Protein AF-A0A7S2FPV0-F1 (afdb_monomer)

Organism: NCBI:txid156173

Foldseek 3Di:
DAPPDDPQLVVQLPDLEAEDDHQAFAQAFQSSHHAAHAYHFPHWYWDADCVDPVRIDTGTNHPCVRNVVRYNHYAGPPPGVVVVVVVVVVVVVVVVVVVVCVVDPDDDDDPDDPPPPDPPPPDDDDPPDDDPDDDDDDDDDD

Nearest PDB structures (foldseek):
  9itd-assembly2_C  TM=9.669E-01  e=5.388E-11  Homo sapiens
  6s4a-assembly1_B  TM=9.376E-01  e=3.251E-10  Homo sapiens
  5o22-assembly1_A  TM=9.612E-01  e=2.097E-09  Escherichia coli K-12
  4a26-assembly1_A  TM=9.024E-01  e=8.257E-10  Leishmania major
  4cjx-assembly1_B  TM=9.251E-01  e=4.661E-09  Trypanosoma brucei brucei TREU927

Sequence (142 aa):
CHIDTVDCAAHAQRADVLVVAVGKAGLVTADWVKPGAIVVDVGINFIADPSKKAGRRMVGDVEYESVRLVAGYITPVPGGVGPMTVAMLMSNTLDAYSARKKVTGGSGLLVKEVDMATSEQTSAPLPTAQRQGGSDPQLETS

Structure (mmCIF, N/CA/C/O backbone):
data_AF-A0A7S2FPV0-F1
#
_entry.id   AF-A0A7S2FPV0-F1
#
loop_
_atom_site.group_PDB
_atom_site.id
_atom_site.type_symbol
_atom_site.label_atom_id
_atom_site.label_alt_id
_atom_site.label_comp_id
_atom_site.label_asym_id
_atom_site.label_entity_id
_atom_site.label_seq_id
_atom_site.pdbx_PDB_ins_code
_atom_site.Cartn_x
_atom_site.Cartn_y
_atom_site.Cartn_z
_atom_site.occupancy
_atom_site.B_iso_or_equiv
_atom_site.auth_seq_id
_atom_site.auth_comp_id
_atom_site.auth_asym_id
_atom_site.auth_atom_id
_atom_site.pdbx_PDB_model_num
ATOM 1 N N . CYS A 1 1 ? -4.640 -13.058 -2.776 1.00 94.19 1 CYS A N 1
ATOM 2 C CA . CYS A 1 1 ? -3.507 -13.634 -3.531 1.00 94.19 1 CYS A CA 1
ATOM 3 C C . CYS A 1 1 ? -2.254 -13.590 -2.662 1.00 94.19 1 CYS A C 1
ATOM 5 O O . CYS A 1 1 ? -2.186 -12.743 -1.780 1.00 94.19 1 CYS A O 1
ATOM 7 N N . HIS A 1 2 ? -1.303 -14.491 -2.889 1.00 96.12 2 HIS A N 1
ATOM 8 C CA . HIS A 1 2 ? 0.009 -14.575 -2.234 1.00 96.12 2 HIS A CA 1
ATOM 9 C C . HIS A 1 2 ? 1.019 -15.202 -3.210 1.00 96.12 2 HIS A C 1
ATOM 11 O O . HIS A 1 2 ? 0.681 -15.445 -4.365 1.00 96.12 2 HIS A O 1
ATOM 17 N N . ILE A 1 3 ? 2.246 -15.465 -2.755 1.00 94.88 3 ILE A N 1
ATOM 18 C CA . ILE A 1 3 ? 3.346 -15.962 -3.597 1.00 94.88 3 ILE A CA 1
ATOM 19 C C . ILE A 1 3 ? 3.033 -17.271 -4.348 1.00 94.88 3 ILE A C 1
ATOM 21 O O . ILE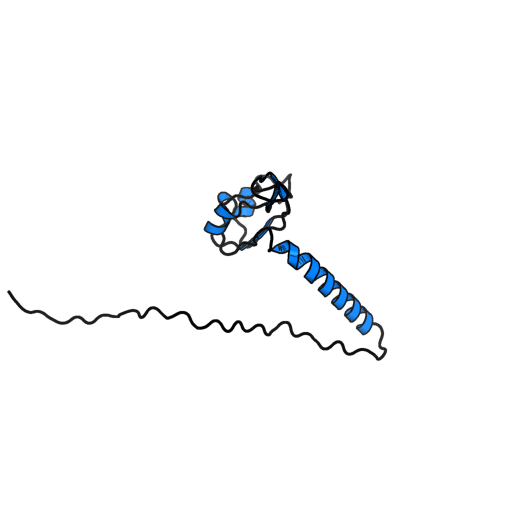 A 1 3 ? 3.507 -17.442 -5.464 1.00 94.88 3 ILE A O 1
ATOM 25 N N . ASP A 1 4 ? 2.189 -18.143 -3.790 1.00 97.19 4 ASP A N 1
ATOM 26 C CA . ASP A 1 4 ? 1.798 -19.419 -4.417 1.00 97.19 4 ASP A CA 1
ATOM 27 C C . ASP A 1 4 ? 0.474 -19.331 -5.189 1.00 97.19 4 ASP A C 1
ATOM 29 O O . ASP A 1 4 ? -0.017 -20.328 -5.718 1.00 97.19 4 ASP A O 1
ATOM 33 N N . THR A 1 5 ? -0.149 -18.149 -5.245 1.00 96.81 5 THR A N 1
ATOM 34 C CA . THR A 1 5 ? -1.333 -17.952 -6.081 1.00 96.81 5 THR A CA 1
ATOM 35 C C . THR A 1 5 ? -0.913 -17.971 -7.546 1.00 96.81 5 THR A C 1
ATOM 37 O O . THR A 1 5 ? -0.116 -17.145 -7.989 1.00 96.81 5 THR A O 1
ATOM 40 N N . VAL A 1 6 ? -1.485 -18.899 -8.308 1.00 96.88 6 VAL A N 1
ATOM 41 C CA . VAL A 1 6 ? -1.326 -18.926 -9.762 1.00 96.88 6 VAL A CA 1
ATOM 42 C C . VAL A 1 6 ? -1.972 -17.670 -10.342 1.00 96.88 6 VAL A C 1
ATOM 44 O O . VAL A 1 6 ? -3.143 -17.406 -10.091 1.00 96.88 6 VAL A O 1
ATOM 47 N N . ASP A 1 7 ? -1.190 -16.905 -11.100 1.00 95.38 7 ASP A N 1
ATOM 48 C CA . ASP A 1 7 ? -1.629 -15.700 -11.809 1.00 95.38 7 ASP A CA 1
ATOM 49 C C . ASP A 1 7 ? -2.348 -14.660 -10.921 1.00 95.38 7 ASP A C 1
ATOM 51 O O . ASP A 1 7 ? -3.536 -14.354 -11.057 1.00 95.38 7 ASP A O 1
ATOM 55 N N . CYS A 1 8 ? -1.595 -14.070 -9.988 1.00 97.00 8 CYS A N 1
ATOM 56 C CA . CYS A 1 8 ? -2.071 -12.959 -9.163 1.00 97.00 8 CYS A CA 1
ATOM 57 C C . CYS A 1 8 ? -2.662 -11.795 -9.979 1.00 97.00 8 CYS A C 1
ATOM 59 O O . CYS A 1 8 ? -3.582 -11.139 -9.484 1.00 97.00 8 CYS A O 1
ATOM 61 N N . ALA A 1 9 ? -2.159 -11.548 -11.193 1.00 96.69 9 ALA A N 1
ATOM 62 C CA . ALA A 1 9 ? -2.601 -10.454 -12.052 1.00 96.69 9 ALA A CA 1
ATOM 63 C C . ALA A 1 9 ? -4.045 -10.671 -12.524 1.00 96.69 9 ALA A C 1
ATOM 65 O O . ALA A 1 9 ? -4.882 -9.785 -12.359 1.00 96.69 9 ALA A O 1
ATOM 66 N N . ALA A 1 10 ? -4.383 -11.877 -12.993 1.00 97.44 10 ALA A N 1
ATOM 67 C CA . ALA A 1 10 ? -5.748 -12.221 -13.401 1.00 97.44 10 ALA A CA 1
ATOM 68 C C . ALA A 1 10 ? -6.765 -12.134 -12.247 1.00 97.44 10 ALA A C 1
ATOM 70 O O . ALA A 1 10 ? -7.946 -11.829 -12.444 1.00 97.44 10 ALA A O 1
ATOM 71 N N . HIS A 1 11 ? -6.332 -12.398 -11.013 1.00 97.38 11 HIS A N 1
ATOM 72 C CA . HIS A 1 11 ? -7.168 -12.170 -9.835 1.00 97.38 11 HIS A CA 1
ATOM 73 C C . HIS A 1 11 ? -7.342 -10.677 -9.529 1.00 97.38 11 HIS A C 1
ATOM 75 O O . HIS A 1 11 ? -8.466 -10.245 -9.268 1.00 97.38 11 HIS A O 1
ATOM 81 N N . ALA A 1 12 ? -6.261 -9.896 -9.587 1.00 97.62 12 ALA A N 1
ATOM 82 C CA . ALA A 1 12 ? -6.282 -8.458 -9.331 1.00 97.62 12 ALA A CA 1
ATOM 83 C C . ALA A 1 12 ? -7.154 -7.694 -10.346 1.00 97.62 12 ALA A C 1
ATOM 85 O O . ALA A 1 12 ? -7.953 -6.850 -9.944 1.00 97.62 12 ALA A O 1
ATOM 86 N N . GLN A 1 13 ? -7.115 -8.075 -11.628 1.00 97.62 13 GLN A N 1
ATOM 87 C CA . GLN A 1 13 ? -7.911 -7.456 -12.699 1.00 97.62 13 GLN A CA 1
ATOM 88 C C . GLN A 1 13 ? -9.430 -7.593 -12.518 1.00 97.62 13 GLN A C 1
ATOM 90 O O . GLN A 1 13 ? -10.204 -6.907 -13.184 1.00 97.62 13 GLN A O 1
ATOM 95 N N . ARG A 1 14 ? -9.890 -8.491 -11.642 1.00 97.62 14 ARG A N 1
ATOM 96 C CA . ARG A 1 14 ? -11.321 -8.682 -11.358 1.00 97.62 14 ARG A CA 1
ATOM 97 C C . ARG A 1 14 ? -11.790 -7.918 -10.123 1.00 97.62 14 ARG A C 1
ATOM 99 O O . ARG A 1 14 ? -12.990 -7.892 -9.866 1.00 97.62 14 ARG A O 1
ATOM 106 N N . ALA A 1 15 ? -10.875 -7.319 -9.365 1.00 98.12 15 ALA A N 1
ATOM 107 C CA . ALA A 1 15 ? -11.184 -6.666 -8.106 1.00 98.12 15 ALA A CA 1
ATOM 108 C 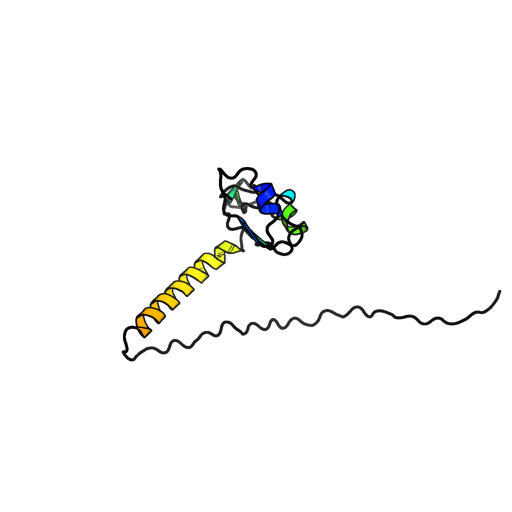C . ALA A 1 15 ? -11.699 -5.236 -8.321 1.00 98.12 15 ALA A C 1
ATOM 110 O O . ALA A 1 15 ? -11.052 -4.425 -8.978 1.00 98.12 15 ALA A O 1
ATOM 111 N N . ASP A 1 16 ? -12.844 -4.910 -7.720 1.00 98.62 16 ASP A N 1
ATOM 112 C CA . ASP A 1 16 ? -13.315 -3.522 -7.601 1.00 98.62 16 ASP A CA 1
ATOM 113 C C . ASP A 1 16 ? -12.497 -2.731 -6.569 1.00 98.62 16 ASP A C 1
ATOM 115 O O . ASP A 1 16 ? -12.317 -1.520 -6.693 1.00 98.62 16 ASP A O 1
ATOM 119 N N . VAL A 1 17 ? -11.972 -3.433 -5.559 1.00 98.56 17 VAL A N 1
ATOM 120 C CA . VAL A 1 17 ? -11.067 -2.896 -4.541 1.00 98.56 17 VAL A CA 1
ATOM 121 C C . VAL A 1 17 ? -9.838 -3.793 -4.459 1.00 98.56 17 VAL A C 1
ATOM 123 O O . VAL A 1 17 ? -9.944 -4.974 -4.125 1.00 98.56 17 VAL A O 1
ATOM 126 N N . LEU A 1 18 ? -8.670 -3.225 -4.742 1.00 98.56 18 LEU A N 1
ATOM 127 C CA . LEU A 1 18 ? -7.386 -3.910 -4.718 1.00 98.56 18 LEU A CA 1
ATOM 128 C C . LEU A 1 18 ? -6.523 -3.357 -3.580 1.00 98.56 18 LEU A C 1
ATOM 130 O O . LEU A 1 18 ? -6.102 -2.204 -3.616 1.00 98.56 18 LEU A O 1
ATOM 134 N N . VAL A 1 19 ? -6.234 -4.196 -2.585 1.00 98.44 19 VAL A N 1
ATOM 135 C CA . VAL A 1 19 ? -5.299 -3.877 -1.496 1.00 98.44 19 VAL A CA 1
ATOM 136 C C . VAL A 1 19 ? -3.984 -4.606 -1.750 1.00 98.44 19 VAL A C 1
ATOM 138 O O . VAL A 1 19 ? -3.968 -5.834 -1.853 1.00 98.44 19 VAL A O 1
ATOM 141 N N . VAL A 1 20 ? -2.888 -3.857 -1.855 1.00 98.19 20 VAL A N 1
ATOM 142 C CA . VAL A 1 20 ? -1.561 -4.378 -2.201 1.00 98.19 20 VAL A CA 1
ATOM 143 C C . VAL A 1 20 ? -0.616 -4.210 -1.013 1.00 98.19 20 VAL A C 1
ATOM 145 O O . VAL A 1 20 ? -0.460 -3.107 -0.498 1.00 98.19 20 VAL A O 1
ATOM 148 N N . ALA A 1 21 ? -0.013 -5.316 -0.571 1.00 97.62 21 ALA A N 1
ATOM 149 C CA . ALA A 1 21 ? 0.892 -5.378 0.582 1.00 97.62 21 ALA A CA 1
ATOM 150 C C . ALA A 1 21 ? 1.937 -6.497 0.394 1.00 97.62 21 ALA A C 1
ATOM 152 O O . ALA A 1 21 ? 2.016 -7.444 1.175 1.00 97.62 21 ALA A O 1
ATOM 153 N N . VAL A 1 22 ? 2.677 -6.440 -0.712 1.00 97.19 22 VAL A N 1
ATOM 154 C CA . VAL A 1 22 ? 3.630 -7.473 -1.144 1.00 97.19 22 VAL A CA 1
ATOM 155 C C . VAL A 1 22 ? 5.059 -7.175 -0.674 1.00 97.19 22 VAL A C 1
ATOM 157 O O . VAL A 1 22 ? 5.846 -8.104 -0.509 1.00 97.19 22 VAL A O 1
ATOM 160 N N . GLY A 1 23 ? 5.410 -5.905 -0.444 1.00 96.69 23 GLY A N 1
ATOM 161 C CA . GLY A 1 23 ? 6.774 -5.505 -0.079 1.00 96.69 23 GLY A CA 1
ATOM 162 C C . GLY A 1 23 ? 7.763 -5.611 -1.245 1.00 96.69 23 GLY A C 1
ATOM 163 O O . GLY A 1 23 ? 8.921 -5.986 -1.057 1.00 96.69 23 GLY A O 1
ATOM 164 N N . LYS A 1 24 ? 7.295 -5.332 -2.467 1.00 97.31 24 LYS A N 1
ATOM 165 C CA . LYS A 1 24 ? 8.110 -5.306 -3.684 1.00 97.31 24 LYS A CA 1
ATOM 166 C C . LYS A 1 24 ? 7.746 -4.086 -4.519 1.00 97.31 24 LYS A C 1
ATOM 168 O O . LYS A 1 24 ? 6.649 -4.007 -5.064 1.00 97.31 24 LYS A O 1
ATOM 173 N N . ALA A 1 25 ? 8.712 -3.180 -4.662 1.00 98.00 25 ALA A N 1
ATOM 174 C CA . ALA A 1 25 ? 8.539 -1.914 -5.366 1.00 98.00 25 ALA A CA 1
ATOM 175 C C . ALA A 1 25 ? 7.988 -2.103 -6.788 1.00 98.00 25 ALA A C 1
ATOM 177 O O . ALA A 1 25 ? 8.619 -2.777 -7.604 1.00 98.00 25 ALA A O 1
ATOM 178 N N . GLY A 1 26 ? 6.846 -1.471 -7.071 1.00 96.81 26 GLY A N 1
ATOM 179 C CA . GLY A 1 26 ? 6.252 -1.411 -8.410 1.00 96.81 26 GLY A CA 1
ATOM 180 C C . GLY A 1 26 ? 5.893 -2.766 -9.028 1.00 96.81 26 GLY A C 1
ATOM 181 O O . GLY A 1 26 ? 5.904 -2.885 -10.247 1.00 96.81 26 GLY A O 1
ATOM 182 N N . LEU A 1 27 ? 5.620 -3.795 -8.217 1.00 97.62 27 LEU A N 1
ATOM 183 C CA . LEU A 1 27 ? 5.194 -5.101 -8.724 1.00 97.62 27 LEU A CA 1
ATOM 184 C C . LEU A 1 27 ? 3.838 -5.027 -9.437 1.00 97.62 27 LEU A C 1
ATOM 186 O O . LEU A 1 27 ? 3.645 -5.712 -10.436 1.00 97.62 27 LEU A O 1
ATOM 190 N N . VAL A 1 28 ? 2.900 -4.246 -8.897 1.00 97.94 28 VAL A N 1
ATOM 191 C CA . VAL A 1 28 ? 1.554 -4.106 -9.461 1.00 97.94 28 VAL A CA 1
ATOM 192 C C . VAL A 1 28 ? 1.549 -2.948 -10.452 1.00 97.94 28 VAL A C 1
ATOM 194 O O . VAL A 1 28 ? 1.694 -1.786 -10.067 1.00 97.94 28 VAL A O 1
ATOM 197 N N . THR A 1 29 ? 1.375 -3.276 -11.726 1.00 98.12 29 THR A N 1
ATOM 198 C CA . THR A 1 29 ? 1.353 -2.347 -12.862 1.00 98.12 29 THR A CA 1
ATOM 199 C C . THR A 1 29 ? -0.077 -2.099 -13.356 1.00 98.12 29 THR A C 1
ATOM 201 O O . THR A 1 29 ? -1.030 -2.726 -12.890 1.00 98.12 29 THR A O 1
ATOM 204 N N . ALA A 1 30 ? -0.259 -1.157 -14.288 1.00 98.00 30 ALA A N 1
ATOM 205 C CA . ALA A 1 30 ? -1.577 -0.754 -14.797 1.00 98.00 30 ALA A CA 1
ATOM 206 C C . ALA A 1 30 ? -2.428 -1.912 -15.349 1.00 98.00 30 ALA A C 1
ATOM 208 O O . ALA A 1 30 ? -3.642 -1.924 -15.165 1.00 98.00 30 ALA A O 1
ATOM 209 N N . ASP A 1 31 ? -1.801 -2.905 -15.975 1.00 97.88 31 ASP A N 1
ATOM 210 C CA . ASP A 1 31 ? -2.461 -4.095 -16.509 1.00 97.88 31 ASP A CA 1
ATOM 211 C C . ASP A 1 31 ? -3.022 -5.015 -15.420 1.00 97.88 31 ASP A C 1
ATOM 213 O O . ASP A 1 31 ? -3.887 -5.825 -15.715 1.00 97.88 31 ASP A O 1
ATOM 217 N N . TRP A 1 32 ? -2.613 -4.888 -14.157 1.00 98.19 32 TRP A N 1
ATOM 218 C CA . TRP A 1 32 ? -3.170 -5.682 -13.056 1.00 98.19 32 TRP A CA 1
ATOM 219 C C . TRP A 1 32 ? -4.481 -5.104 -12.518 1.00 98.19 32 TRP A C 1
ATOM 221 O O . TRP A 1 32 ? -5.152 -5.749 -11.713 1.00 98.19 32 TRP A O 1
ATOM 231 N N . VAL A 1 33 ? -4.836 -3.879 -12.910 1.00 98.38 33 VAL A N 1
ATOM 232 C CA . VAL A 1 33 ? -5.893 -3.099 -12.266 1.00 98.38 33 VAL A CA 1
ATOM 233 C C . VAL A 1 33 ? -7.120 -3.021 -13.160 1.00 98.38 33 VAL A C 1
ATOM 235 O O . VAL A 1 33 ? -7.054 -2.618 -14.320 1.00 98.38 33 VAL A O 1
ATOM 238 N N . LYS A 1 34 ? -8.276 -3.374 -12.594 1.00 98.56 34 LYS A N 1
ATOM 239 C CA . LYS A 1 34 ? -9.568 -3.166 -13.246 1.00 98.56 34 LYS A CA 1
ATOM 240 C C . LYS A 1 34 ? -9.801 -1.660 -13.461 1.00 98.56 34 LYS A C 1
ATOM 242 O O . LYS A 1 34 ? -9.672 -0.899 -12.498 1.00 98.56 34 LYS A O 1
ATOM 247 N N . PRO A 1 35 ? -10.198 -1.208 -14.664 1.00 98.50 35 PRO A N 1
ATOM 248 C CA . PRO A 1 35 ? -10.554 0.191 -14.887 1.00 98.50 35 PRO A CA 1
ATOM 249 C C . PRO A 1 35 ? -11.605 0.683 -13.884 1.00 98.50 35 PRO A C 1
ATOM 251 O O . PRO A 1 35 ? -12.637 0.040 -13.692 1.00 98.50 35 PRO A O 1
ATOM 254 N N . GLY A 1 36 ? -11.329 1.816 -13.237 1.00 98.31 36 GLY A N 1
ATOM 255 C CA . GLY A 1 36 ? -12.197 2.407 -12.217 1.00 98.31 36 GLY A CA 1
ATOM 256 C C . GLY A 1 36 ? -12.083 1.801 -10.812 1.00 98.31 36 GLY A C 1
ATOM 257 O O . GLY A 1 36 ? -12.752 2.291 -9.906 1.00 98.31 36 GLY A O 1
ATOM 258 N N . ALA A 1 37 ? -11.238 0.788 -10.588 1.00 98.69 37 ALA A N 1
ATOM 259 C CA . ALA A 1 37 ? -11.065 0.195 -9.260 1.00 98.69 37 ALA A CA 1
ATOM 260 C C . ALA A 1 37 ? -10.427 1.152 -8.246 1.00 98.69 37 ALA A C 1
ATOM 262 O O . ALA A 1 37 ? -9.714 2.097 -8.599 1.00 98.69 37 ALA A O 1
ATOM 263 N N . ILE A 1 38 ? -10.663 0.863 -6.967 1.00 98.81 38 ILE A N 1
ATOM 264 C CA . ILE A 1 38 ? -10.001 1.515 -5.838 1.00 98.81 38 ILE A CA 1
ATOM 265 C C . ILE A 1 38 ? -8.729 0.736 -5.513 1.00 98.81 38 ILE A C 1
ATOM 267 O O . ILE A 1 38 ? -8.790 -0.458 -5.224 1.00 98.81 38 ILE A O 1
ATOM 271 N N . VAL A 1 39 ? -7.585 1.414 -5.514 1.00 98.75 39 VAL A N 1
ATOM 272 C CA . VAL A 1 39 ? -6.282 0.819 -5.209 1.00 98.75 39 VAL A CA 1
ATOM 273 C C . VAL A 1 39 ? -5.740 1.375 -3.894 1.00 98.75 39 VAL A C 1
ATOM 275 O O . VAL A 1 39 ? -5.520 2.578 -3.746 1.00 98.75 39 VAL A O 1
ATOM 278 N N . VAL A 1 40 ? -5.494 0.483 -2.938 1.00 98.56 40 VAL A N 1
ATOM 279 C CA . VAL A 1 40 ? -4.879 0.796 -1.645 1.00 98.56 40 VAL A CA 1
ATOM 280 C C . VAL A 1 40 ? -3.492 0.164 -1.601 1.00 98.56 40 VAL A C 1
ATOM 282 O O . VAL A 1 40 ? -3.350 -1.052 -1.486 1.00 98.56 40 VAL A O 1
ATOM 285 N N . ASP A 1 41 ? -2.469 1.003 -1.696 1.00 98.38 41 ASP A N 1
ATOM 286 C CA . ASP A 1 41 ? -1.059 0.630 -1.640 1.00 98.38 41 ASP A CA 1
ATOM 287 C C . ASP A 1 41 ? -0.533 0.766 -0.205 1.00 98.38 41 ASP A C 1
ATOM 289 O O . ASP A 1 41 ? -0.347 1.867 0.323 1.00 98.38 41 ASP A O 1
ATOM 293 N N . VAL A 1 42 ? -0.332 -0.382 0.440 1.00 98.00 42 VAL A N 1
ATOM 294 C CA . VAL A 1 42 ? 0.225 -0.508 1.794 1.00 98.00 42 VAL A CA 1
ATOM 295 C C . VAL A 1 42 ? 1.755 -0.613 1.747 1.00 98.00 42 VAL A C 1
ATOM 297 O O . VAL A 1 42 ? 2.417 -0.481 2.778 1.00 98.00 42 VAL A O 1
ATOM 300 N N . GLY A 1 43 ? 2.327 -0.849 0.563 1.00 96.19 43 GLY A N 1
ATOM 301 C CA . GLY A 1 43 ? 3.745 -1.089 0.365 1.00 96.19 43 GLY A CA 1
ATOM 302 C C . GLY A 1 43 ? 4.610 0.077 0.826 1.00 96.19 43 GLY A C 1
ATOM 303 O O . GLY A 1 43 ? 4.332 1.243 0.550 1.00 96.19 43 GLY A O 1
ATOM 304 N N . ILE A 1 44 ? 5.707 -0.241 1.513 1.00 97.12 44 ILE A N 1
ATOM 305 C CA . ILE A 1 44 ? 6.747 0.725 1.869 1.00 97.12 44 ILE A CA 1
ATOM 306 C C . ILE A 1 44 ? 8.081 0.153 1.415 1.00 97.12 44 ILE A C 1
ATOM 308 O O . ILE A 1 44 ? 8.704 -0.657 2.098 1.00 97.12 44 ILE A O 1
ATOM 312 N N . ASN A 1 45 ? 8.533 0.616 0.259 1.00 97.94 45 ASN A N 1
ATOM 313 C CA . ASN A 1 45 ? 9.801 0.243 -0.339 1.00 97.94 45 ASN A CA 1
ATOM 314 C C . ASN A 1 45 ? 10.695 1.477 -0.482 1.00 97.94 45 ASN A C 1
ATOM 316 O O . ASN A 1 45 ? 10.223 2.615 -0.542 1.00 97.94 45 ASN A O 1
ATOM 320 N N . PHE A 1 46 ? 12.005 1.259 -0.573 1.00 97.25 46 PHE A N 1
ATOM 321 C CA . PHE A 1 46 ? 12.964 2.320 -0.861 1.00 97.25 46 PHE A CA 1
ATOM 322 C C . PHE A 1 46 ? 13.815 1.951 -2.060 1.00 97.25 46 PHE A C 1
ATOM 324 O O . PHE A 1 46 ? 14.380 0.862 -2.114 1.00 97.25 46 PHE A O 1
ATOM 331 N N . ILE A 1 47 ? 13.954 2.894 -2.982 1.00 96.56 47 ILE A N 1
ATOM 332 C CA . ILE A 1 47 ? 14.807 2.754 -4.161 1.00 96.56 47 ILE A CA 1
ATOM 333 C C . ILE A 1 47 ? 15.799 3.909 -4.222 1.00 96.56 47 ILE A C 1
ATOM 335 O O . ILE A 1 47 ? 15.511 5.004 -3.732 1.00 96.56 47 ILE A O 1
ATOM 339 N N . ALA A 1 48 ? 16.974 3.653 -4.795 1.00 97.38 48 ALA A N 1
ATOM 340 C CA . ALA A 1 48 ? 18.021 4.656 -4.941 1.00 97.38 48 ALA A CA 1
ATOM 341 C C . ALA A 1 48 ? 17.521 5.846 -5.776 1.00 97.38 48 ALA A C 1
ATOM 343 O O . ALA A 1 48 ? 16.882 5.673 -6.812 1.00 97.38 48 ALA A O 1
ATOM 344 N N . ASP A 1 49 ? 17.804 7.054 -5.300 1.00 96.19 49 ASP A N 1
ATOM 345 C CA . ASP A 1 49 ? 17.457 8.307 -5.966 1.00 96.19 49 ASP A CA 1
ATOM 346 C C . ASP A 1 49 ? 18.473 9.386 -5.556 1.00 96.19 49 ASP A C 1
ATOM 348 O O . ASP A 1 49 ? 18.358 9.958 -4.463 1.00 96.19 49 ASP A O 1
ATOM 352 N N . PRO A 1 50 ? 19.467 9.675 -6.417 1.00 95.00 50 PRO A N 1
ATOM 353 C CA . PRO A 1 50 ? 20.484 10.691 -6.156 1.00 95.00 50 PRO A CA 1
ATOM 354 C C . PRO A 1 50 ? 19.923 12.109 -5.996 1.00 95.00 50 PRO A C 1
ATOM 356 O O . PRO A 1 50 ? 20.598 12.965 -5.433 1.00 95.00 50 PRO A O 1
ATOM 359 N N . SER A 1 51 ? 18.700 12.377 -6.470 1.00 94.88 51 SER A N 1
ATOM 360 C CA . SER A 1 51 ? 18.072 13.697 -6.341 1.00 94.88 51 SER A CA 1
ATOM 361 C C . SER A 1 51 ? 17.566 13.982 -4.922 1.00 94.88 51 SER A C 1
ATOM 363 O O . SER A 1 51 ? 17.295 15.133 -4.570 1.00 94.88 51 SER A O 1
ATOM 365 N N . LYS A 1 52 ? 17.422 12.950 -4.078 1.00 94.19 52 LYS A N 1
ATOM 366 C CA . LYS A 1 52 ? 16.971 13.092 -2.689 1.00 94.19 52 LYS A CA 1
ATOM 367 C C . LYS A 1 52 ? 18.160 13.199 -1.748 1.00 94.19 52 LYS A C 1
ATOM 369 O O . LYS A 1 52 ? 19.126 12.455 -1.858 1.00 94.19 52 LYS A O 1
ATOM 374 N N . LYS A 1 53 ? 18.021 14.028 -0.707 1.00 93.81 53 LYS A N 1
ATOM 375 C CA . LYS A 1 53 ? 19.027 14.189 0.361 1.00 93.81 53 LYS A CA 1
ATOM 376 C C . LYS A 1 53 ? 19.472 12.858 0.987 1.00 93.81 53 LYS A C 1
ATOM 378 O O . LYS A 1 53 ? 20.623 12.719 1.373 1.00 93.81 53 LYS A O 1
ATOM 383 N N . ALA A 1 54 ? 18.561 11.892 1.103 1.00 92.75 54 ALA A N 1
ATOM 384 C CA . ALA A 1 54 ? 18.840 10.577 1.677 1.00 92.75 54 ALA A CA 1
ATOM 385 C C . ALA A 1 54 ? 19.443 9.567 0.676 1.00 92.75 54 ALA A C 1
ATOM 387 O O . ALA A 1 54 ? 19.621 8.408 1.040 1.00 92.75 54 ALA A O 1
ATOM 388 N N . GLY A 1 55 ? 19.679 9.955 -0.585 1.00 96.56 55 GLY A N 1
ATOM 389 C CA . GLY A 1 55 ? 20.133 9.065 -1.664 1.00 96.56 55 GLY A CA 1
ATOM 390 C C . GLY A 1 55 ? 19.101 8.016 -2.101 1.00 96.56 55 GLY A C 1
ATOM 391 O O . GLY A 1 55 ? 19.415 7.119 -2.881 1.00 96.56 55 GLY A O 1
ATOM 392 N N . ARG A 1 56 ? 17.872 8.097 -1.581 1.00 97.06 56 ARG A N 1
ATOM 393 C CA . ARG A 1 56 ? 16.770 7.169 -1.842 1.00 97.06 56 ARG A CA 1
ATOM 394 C C . ARG A 1 56 ? 15.424 7.870 -1.731 1.00 97.06 56 ARG A C 1
ATOM 396 O O . ARG A 1 56 ? 15.280 8.828 -0.967 1.00 97.06 56 ARG A O 1
ATOM 403 N N . ARG A 1 57 ? 14.424 7.343 -2.433 1.00 95.88 57 ARG A N 1
ATOM 404 C CA . ARG A 1 57 ? 13.017 7.748 -2.316 1.00 95.88 57 ARG A CA 1
ATOM 405 C C . ARG A 1 57 ? 12.150 6.579 -1.862 1.00 95.88 57 ARG A C 1
ATOM 407 O O . ARG A 1 57 ? 12.471 5.424 -2.136 1.00 95.88 57 ARG A O 1
ATOM 414 N N . MET A 1 58 ? 11.068 6.901 -1.162 1.00 96.81 58 MET A N 1
ATOM 415 C CA . MET A 1 58 ? 10.050 5.932 -0.759 1.00 96.81 58 MET A CA 1
ATOM 416 C C . MET A 1 58 ? 9.069 5.712 -1.911 1.00 96.81 58 MET A C 1
ATOM 418 O O . MET A 1 58 ? 8.678 6.678 -2.567 1.00 96.81 58 MET A O 1
ATOM 422 N N . VAL A 1 59 ? 8.700 4.457 -2.148 1.00 97.69 59 VAL A N 1
ATOM 423 C CA . VAL A 1 59 ? 7.731 4.030 -3.164 1.00 97.69 59 VAL A CA 1
ATOM 424 C C . VAL A 1 59 ? 6.876 2.893 -2.629 1.00 97.69 59 VAL A C 1
ATOM 426 O O . VAL A 1 59 ? 7.293 2.190 -1.709 1.00 97.69 59 VAL A O 1
ATOM 429 N N . GLY A 1 60 ? 5.692 2.722 -3.202 1.00 98.12 60 GLY A N 1
ATOM 430 C CA . GLY A 1 60 ? 4.786 1.644 -2.837 1.00 98.12 60 GLY A CA 1
ATOM 431 C C . GLY A 1 60 ? 5.045 0.349 -3.599 1.00 98.12 60 GLY A C 1
ATOM 432 O O . GLY A 1 60 ? 6.053 0.215 -4.304 1.00 98.12 60 GLY A O 1
ATOM 433 N N . ASP A 1 61 ? 4.154 -0.619 -3.427 1.00 98.50 61 ASP A N 1
ATOM 434 C CA . ASP A 1 61 ? 4.163 -1.868 -4.198 1.00 98.50 61 ASP A CA 1
ATOM 435 C C . ASP A 1 61 ? 3.557 -1.686 -5.596 1.00 98.50 61 ASP A C 1
ATOM 437 O O . ASP A 1 61 ? 3.729 -2.537 -6.471 1.00 98.50 61 ASP A O 1
ATOM 441 N N . VAL A 1 62 ? 2.861 -0.569 -5.810 1.00 98.44 62 VAL A N 1
ATOM 442 C CA . VAL A 1 62 ? 2.172 -0.225 -7.048 1.00 98.44 62 VAL A CA 1
ATOM 443 C C . VAL A 1 62 ? 2.995 0.779 -7.854 1.00 98.44 62 VAL A C 1
ATOM 445 O O . VAL A 1 62 ? 3.579 1.727 -7.319 1.00 98.44 62 VAL A O 1
ATOM 448 N N . GLU A 1 63 ? 3.026 0.609 -9.174 1.00 97.94 63 GLU A N 1
ATOM 449 C CA . GLU A 1 63 ? 3.560 1.619 -10.083 1.00 97.94 63 GLU A CA 1
ATOM 450 C C . GLU A 1 63 ? 2.573 2.795 -10.205 1.00 97.94 63 GLU A C 1
ATOM 452 O O . GLU A 1 63 ? 1.718 2.853 -11.086 1.00 97.94 63 GLU A O 1
ATOM 457 N N . TYR A 1 64 ? 2.681 3.748 -9.277 1.00 98.06 64 TYR A N 1
ATOM 458 C CA . TYR A 1 64 ? 1.696 4.820 -9.093 1.00 98.06 64 TYR A CA 1
ATOM 459 C C . TYR A 1 64 ? 1.363 5.613 -10.371 1.00 98.06 64 TYR A C 1
ATOM 461 O O . TYR A 1 64 ? 0.197 5.899 -10.636 1.00 98.06 64 TYR A O 1
ATOM 469 N N . GLU A 1 65 ? 2.371 5.971 -11.174 1.00 97.69 65 GLU A N 1
ATOM 470 C CA . GLU A 1 65 ? 2.187 6.824 -12.358 1.00 97.69 65 GLU A CA 1
ATOM 471 C C . GLU A 1 65 ? 1.374 6.149 -13.468 1.00 97.69 65 GLU A C 1
ATOM 473 O O . GLU A 1 65 ? 0.581 6.823 -14.125 1.00 97.69 65 GLU A O 1
ATOM 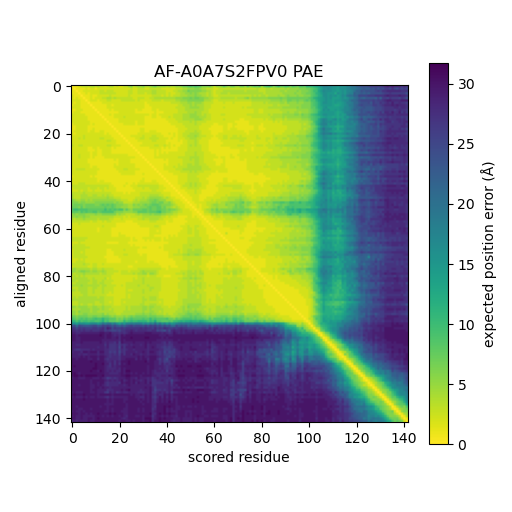4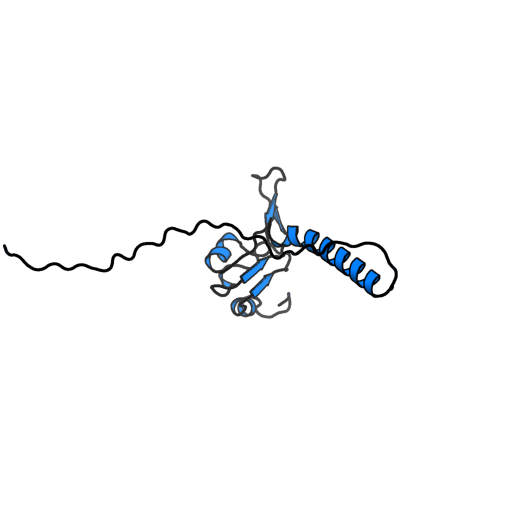78 N N . SER A 1 66 ? 1.541 4.839 -13.670 1.00 97.88 66 SER A N 1
ATOM 479 C CA . SER A 1 66 ? 0.778 4.094 -14.675 1.00 97.88 66 SER A CA 1
ATOM 480 C C . SER A 1 66 ? -0.609 3.730 -14.143 1.00 97.88 66 SER A C 1
ATOM 482 O O . SER A 1 66 ? -1.612 3.919 -14.831 1.00 97.88 66 SER A O 1
ATOM 484 N N . VAL A 1 67 ? -0.698 3.297 -12.882 1.00 98.31 67 VAL A N 1
ATOM 485 C CA . VAL A 1 67 ? -1.956 2.833 -12.285 1.00 98.31 67 VAL A CA 1
ATOM 486 C C . VAL A 1 67 ? -2.945 3.969 -12.035 1.00 98.31 67 VAL A C 1
ATOM 488 O O . VAL A 1 67 ? -4.146 3.766 -12.217 1.00 98.31 67 VAL A O 1
ATOM 491 N N . ARG A 1 68 ? -2.491 5.187 -11.701 1.00 98.00 68 ARG A N 1
ATOM 492 C CA . ARG A 1 68 ? -3.402 6.333 -11.498 1.00 98.00 68 ARG A CA 1
ATOM 493 C C . ARG A 1 68 ? -4.225 6.699 -12.738 1.00 98.00 68 ARG A C 1
ATOM 495 O O . ARG A 1 68 ? -5.203 7.422 -12.613 1.00 98.00 68 ARG A O 1
ATOM 502 N N . LEU A 1 69 ? -3.789 6.276 -13.928 1.00 98.25 69 LEU A N 1
ATOM 503 C CA . LEU A 1 69 ? -4.489 6.541 -15.187 1.00 98.25 69 LEU A CA 1
ATOM 504 C C . LEU A 1 69 ? -5.655 5.567 -15.416 1.00 98.25 69 LEU A C 1
ATOM 506 O O . LEU A 1 69 ? -6.521 5.844 -16.240 1.00 98.25 69 LEU A O 1
ATOM 510 N N . VAL A 1 70 ? -5.664 4.433 -14.709 1.00 98.25 70 VAL A N 1
ATOM 511 C CA . VAL A 1 70 ? -6.642 3.346 -14.866 1.00 98.25 70 VAL A CA 1
ATOM 512 C C . VAL A 1 70 ? -7.563 3.244 -13.650 1.00 98.25 70 VAL A C 1
ATOM 514 O O . VAL A 1 70 ? -8.768 3.031 -13.798 1.00 98.25 70 VAL A O 1
ATOM 517 N N . ALA A 1 71 ? -7.007 3.387 -12.447 1.00 98.31 71 ALA A N 1
ATOM 518 C CA . ALA A 1 71 ? -7.749 3.333 -11.196 1.00 98.31 71 ALA A CA 1
ATOM 519 C C . ALA A 1 71 ? -8.706 4.528 -11.057 1.00 98.31 71 ALA A C 1
ATOM 521 O O . ALA A 1 71 ? -8.388 5.645 -11.459 1.00 98.31 71 ALA A O 1
ATOM 522 N N . GLY A 1 72 ? -9.862 4.305 -10.428 1.00 98.44 72 GLY A N 1
ATOM 523 C CA . GLY A 1 72 ? -10.768 5.393 -10.046 1.00 98.44 72 GLY A CA 1
ATOM 524 C C . GLY A 1 72 ? -10.233 6.177 -8.845 1.00 98.44 72 GLY A C 1
ATOM 525 O O . GLY A 1 72 ? -10.361 7.397 -8.786 1.00 98.44 72 GLY A O 1
ATOM 526 N N . TYR A 1 73 ? -9.585 5.473 -7.913 1.00 98.50 73 TYR A N 1
ATOM 527 C CA . TYR A 1 73 ? -8.906 6.045 -6.750 1.00 98.50 73 TYR A CA 1
ATOM 528 C C . TYR A 1 73 ? -7.633 5.256 -6.453 1.00 98.50 73 TYR A C 1
ATOM 530 O O . TYR A 1 73 ? -7.619 4.033 -6.575 1.00 98.50 73 TYR A O 1
ATOM 538 N N . ILE A 1 74 ? -6.574 5.941 -6.022 1.00 98.50 74 ILE A N 1
ATOM 539 C CA . ILE A 1 74 ? -5.310 5.313 -5.628 1.00 98.50 74 ILE A CA 1
ATOM 540 C C . ILE A 1 74 ? -4.675 6.061 -4.454 1.00 98.50 74 ILE A C 1
ATOM 542 O O . ILE A 1 74 ? -4.653 7.292 -4.427 1.00 98.50 74 ILE A O 1
ATOM 546 N N . THR A 1 75 ? -4.137 5.331 -3.479 1.00 98.31 75 THR A N 1
ATOM 547 C CA . THR A 1 75 ? -3.377 5.932 -2.375 1.00 98.31 75 THR A CA 1
ATOM 548 C C . THR A 1 75 ? -1.928 6.225 -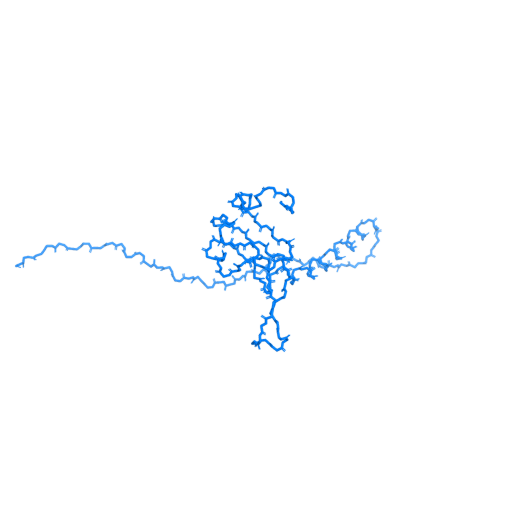2.787 1.00 98.31 75 THR A C 1
ATOM 550 O O . THR A 1 75 ? -1.254 5.315 -3.275 1.00 98.31 75 THR A O 1
ATOM 553 N N . PRO A 1 76 ? -1.391 7.436 -2.552 1.00 97.50 76 PRO A N 1
ATOM 554 C CA . PRO A 1 76 ? 0.008 7.733 -2.836 1.00 97.50 76 PRO A CA 1
ATOM 555 C C . PRO A 1 76 ? 0.941 7.112 -1.793 1.00 97.50 76 PRO A C 1
ATOM 557 O O . PRO A 1 76 ? 0.611 7.005 -0.609 1.00 97.50 76 PRO A O 1
ATOM 560 N N . VAL A 1 77 ? 2.158 6.776 -2.217 1.00 97.25 77 VAL A N 1
ATOM 561 C CA . VAL A 1 77 ? 3.252 6.409 -1.314 1.00 97.25 77 VAL A CA 1
ATOM 562 C C . VAL A 1 77 ? 4.445 7.325 -1.601 1.00 97.25 77 VAL A C 1
ATOM 564 O O . VAL A 1 77 ? 4.987 7.274 -2.707 1.00 97.25 77 VAL A O 1
ATOM 567 N N . PRO A 1 78 ? 4.884 8.159 -0.637 1.00 95.62 78 PRO A N 1
ATOM 568 C CA . PRO A 1 78 ? 4.360 8.333 0.726 1.00 95.62 78 PRO A CA 1
ATOM 569 C C . PRO A 1 78 ? 3.032 9.117 0.790 1.00 95.62 78 PRO A C 1
ATOM 571 O O . PRO A 1 78 ? 2.644 9.781 -0.164 1.00 95.62 78 PRO A O 1
ATOM 574 N N . GLY A 1 79 ? 2.381 9.100 1.960 1.00 93.94 79 GLY A N 1
ATOM 575 C CA . GLY A 1 79 ? 1.242 9.980 2.276 1.00 93.94 79 GLY A CA 1
ATOM 576 C C . GLY A 1 79 ? -0.138 9.313 2.297 1.00 93.94 79 GLY A C 1
ATOM 577 O O . GLY A 1 79 ? -1.085 9.942 2.751 1.00 93.94 79 GLY A O 1
ATOM 578 N N . GLY A 1 80 ? -0.251 8.058 1.861 1.00 95.69 80 GLY A N 1
ATOM 579 C CA . GLY A 1 80 ? -1.487 7.273 1.900 1.00 95.69 80 GLY A CA 1
ATOM 580 C C . GLY A 1 80 ? -1.668 6.493 3.204 1.00 95.69 80 GLY A C 1
ATOM 581 O O . GLY A 1 80 ? -2.089 7.035 4.222 1.00 95.69 80 GLY A O 1
ATOM 582 N N . VAL A 1 81 ? -1.345 5.196 3.184 1.00 97.06 81 VAL A N 1
ATOM 583 C CA . VAL A 1 81 ? -1.645 4.264 4.292 1.00 97.06 81 VAL A CA 1
ATOM 584 C C . VAL A 1 81 ? -0.774 4.493 5.540 1.00 97.06 81 VAL A C 1
ATOM 586 O O . VAL A 1 81 ? -1.218 4.276 6.669 1.00 97.06 81 VAL A O 1
ATOM 589 N N . GLY A 1 82 ? 0.458 4.983 5.368 1.00 95.06 82 GLY A N 1
ATOM 590 C CA . GLY A 1 82 ? 1.404 5.211 6.470 1.00 95.06 82 GLY A CA 1
ATOM 591 C C . GLY A 1 82 ? 0.853 6.110 7.592 1.00 95.06 82 GLY A C 1
ATOM 592 O O . GLY A 1 82 ? 0.762 5.650 8.731 1.00 95.06 82 GLY A O 1
ATOM 593 N N . PRO A 1 83 ? 0.433 7.360 7.304 1.00 96.38 83 PRO A N 1
ATOM 594 C CA . PRO A 1 83 ? -0.174 8.250 8.301 1.00 96.38 83 PRO A CA 1
ATOM 595 C C . PRO A 1 83 ? -1.396 7.655 9.017 1.00 96.38 83 PRO A C 1
ATOM 597 O O . PRO A 1 83 ? -1.561 7.851 10.223 1.00 96.38 83 PRO A O 1
ATOM 600 N N . MET A 1 84 ? -2.211 6.867 8.309 1.00 97.00 84 MET A N 1
ATOM 601 C CA . MET A 1 84 ? -3.385 6.212 8.892 1.00 97.00 84 MET A CA 1
ATOM 602 C C . MET A 1 84 ? -3.016 5.164 9.944 1.00 97.00 84 MET A C 1
ATOM 604 O O . MET A 1 84 ? -3.768 4.974 10.895 1.00 97.00 84 MET A O 1
ATOM 608 N N . THR A 1 85 ? -1.844 4.531 9.839 1.00 95.19 85 THR A N 1
ATOM 609 C CA . THR A 1 85 ? -1.404 3.507 10.803 1.00 95.19 85 THR A CA 1
ATOM 610 C C . THR A 1 85 ? -1.288 4.079 12.220 1.00 95.19 85 THR A C 1
ATOM 612 O O . THR A 1 85 ? -1.769 3.475 13.178 1.00 95.19 85 THR A O 1
ATOM 615 N N . VAL A 1 86 ? -0.710 5.278 12.364 1.00 96.38 86 VAL A N 1
ATOM 616 C CA . VAL A 1 86 ? -0.585 5.944 13.673 1.00 96.38 86 VAL A CA 1
ATOM 617 C C . VAL A 1 86 ? -1.948 6.415 14.177 1.00 96.38 86 VAL A C 1
ATOM 619 O O . VAL A 1 86 ? -2.267 6.214 15.347 1.00 96.38 86 VAL A O 1
ATOM 622 N N . ALA A 1 87 ? -2.774 6.995 13.301 1.00 97.00 87 ALA A N 1
ATOM 623 C CA . ALA A 1 87 ? -4.121 7.429 13.667 1.00 97.00 87 ALA A CA 1
ATOM 624 C C . ALA A 1 87 ? -4.971 6.260 14.197 1.00 97.00 87 ALA A C 1
ATOM 626 O O . ALA A 1 87 ? -5.606 6.377 15.244 1.00 97.00 87 ALA A O 1
ATOM 627 N N . MET A 1 88 ? -4.925 5.107 13.522 1.00 97.75 88 MET A N 1
ATOM 628 C CA . MET A 1 88 ? -5.676 3.914 13.918 1.00 97.75 88 MET A CA 1
ATOM 629 C C . MET A 1 88 ? -5.154 3.286 15.207 1.00 97.75 88 MET A C 1
ATOM 631 O O . MET A 1 88 ? -5.955 2.839 16.021 1.00 97.75 88 MET A O 1
ATOM 635 N N . LEU A 1 89 ? -3.843 3.317 15.466 1.00 98.00 89 LEU A N 1
ATOM 636 C CA . LEU A 1 89 ? -3.309 2.907 16.769 1.00 98.00 89 LEU A CA 1
ATOM 637 C C . LEU A 1 89 ? -3.912 3.741 17.912 1.00 98.00 89 LEU A C 1
ATOM 639 O O . LEU A 1 89 ? -4.310 3.186 18.940 1.00 98.00 89 LEU A O 1
ATOM 643 N N . MET A 1 90 ? -4.006 5.061 17.733 1.00 98.19 90 MET A N 1
ATOM 644 C CA . MET A 1 90 ? -4.576 5.956 18.745 1.00 98.19 90 MET A CA 1
ATOM 645 C C . MET A 1 90 ? -6.081 5.736 18.914 1.00 98.19 90 MET A C 1
ATOM 647 O O . MET A 1 90 ? -6.548 5.644 20.049 1.00 98.19 90 MET A O 1
ATOM 651 N N . SER A 1 91 ? -6.819 5.572 17.810 1.00 96.75 91 SER A N 1
ATOM 652 C CA . SER A 1 91 ? -8.251 5.240 17.843 1.00 96.75 91 SER A CA 1
ATOM 653 C C . SER A 1 91 ? -8.497 3.934 18.598 1.00 96.75 91 SER A C 1
ATOM 655 O O . SER A 1 91 ? -9.230 3.920 19.582 1.00 96.75 91 SER A O 1
ATOM 657 N N . ASN A 1 92 ? -7.782 2.866 18.234 1.00 96.75 92 ASN A N 1
ATOM 658 C CA . ASN A 1 92 ? -7.906 1.561 18.883 1.00 96.75 92 ASN A CA 1
ATOM 659 C C . ASN A 1 92 ? -7.569 1.629 20.382 1.00 96.75 92 ASN A C 1
ATOM 661 O O . ASN A 1 92 ? -8.182 0.940 21.196 1.00 96.75 92 ASN A O 1
ATOM 665 N N . THR A 1 93 ? -6.607 2.473 20.764 1.00 96.81 93 THR A N 1
ATOM 666 C CA . THR A 1 93 ? -6.250 2.699 22.172 1.00 96.81 93 THR A CA 1
ATOM 667 C C . THR A 1 93 ? -7.386 3.384 22.937 1.00 96.81 93 THR A C 1
ATOM 669 O O . THR A 1 93 ? -7.708 2.977 24.058 1.00 96.81 93 THR A O 1
ATOM 672 N N . LEU A 1 94 ? -8.022 4.397 22.340 1.00 95.75 94 LEU A N 1
ATOM 673 C CA . LEU A 1 94 ? -9.173 5.087 22.925 1.00 95.75 94 LEU A CA 1
ATOM 674 C C . LEU A 1 94 ? -10.388 4.158 23.051 1.00 95.75 94 LEU A C 1
ATOM 676 O O . LEU A 1 94 ? -11.060 4.160 24.089 1.00 95.75 94 LEU A O 1
ATOM 680 N N . ASP A 1 95 ? -10.635 3.333 22.038 1.00 94.56 95 ASP A N 1
ATOM 681 C CA . ASP A 1 95 ? -11.722 2.356 22.033 1.00 94.56 95 ASP A CA 1
ATOM 682 C C . ASP A 1 95 ? -11.517 1.301 23.122 1.00 94.56 95 ASP A C 1
ATOM 684 O O . ASP A 1 95 ? -12.426 1.040 23.913 1.00 94.56 95 ASP A O 1
ATOM 688 N N . ALA A 1 96 ? -10.300 0.762 23.250 1.00 95.06 96 ALA A N 1
ATOM 689 C CA . ALA A 1 96 ? -9.950 -0.191 24.301 1.00 95.06 96 ALA A CA 1
ATOM 690 C C . ALA A 1 96 ? -10.118 0.409 25.709 1.00 95.06 96 ALA A C 1
ATOM 692 O O . ALA A 1 96 ? -10.668 -0.238 26.608 1.00 95.06 96 ALA A O 1
ATOM 693 N N . TYR A 1 97 ? -9.696 1.662 25.909 1.00 94.88 97 TYR A N 1
ATOM 694 C CA . TYR A 1 97 ? -9.900 2.378 27.169 1.00 94.88 97 TYR A CA 1
ATOM 695 C C . TYR A 1 97 ? -11.391 2.550 27.493 1.00 94.88 97 TYR A C 1
ATOM 697 O O . TYR A 1 97 ? -11.832 2.266 28.613 1.00 94.88 97 TYR A O 1
ATOM 705 N N . SER A 1 98 ? -12.178 2.973 26.506 1.00 91.38 98 SER A N 1
ATOM 706 C CA . SER A 1 98 ? -13.614 3.220 26.652 1.00 91.38 98 SER A CA 1
ATOM 707 C C . SER A 1 98 ? -14.392 1.926 26.908 1.00 91.38 98 SER A C 1
ATOM 709 O O . SER A 1 98 ? -15.267 1.892 27.775 1.00 91.38 98 SER A O 1
ATOM 711 N N . ALA A 1 99 ? -14.040 0.839 26.217 1.00 90.56 99 ALA A N 1
ATOM 712 C CA . ALA A 1 99 ? -14.621 -0.485 26.420 1.00 90.56 99 ALA A CA 1
ATOM 713 C C . ALA A 1 99 ? -14.338 -1.018 27.832 1.00 90.56 99 ALA A C 1
ATOM 715 O O . ALA A 1 99 ? -15.251 -1.504 28.499 1.00 90.56 99 ALA A O 1
ATOM 716 N N . ARG A 1 100 ? -13.108 -0.844 28.341 1.00 88.12 100 ARG A N 1
ATOM 717 C CA . ARG A 1 100 ? -12.762 -1.205 29.726 1.00 88.12 100 ARG A CA 1
ATOM 718 C C . ARG A 1 100 ? -13.603 -0.428 30.741 1.00 88.12 100 ARG A C 1
ATOM 720 O O . ARG A 1 100 ? -14.098 -1.022 31.696 1.00 88.12 100 ARG A O 1
ATOM 727 N N . LYS A 1 101 ? -13.801 0.877 30.526 1.00 76.06 101 LYS A N 1
ATOM 728 C CA . LYS A 1 101 ? -14.619 1.726 31.407 1.00 76.06 101 LYS A CA 1
ATOM 729 C C . LYS A 1 101 ? -16.092 1.321 31.456 1.00 76.06 101 LYS A C 1
ATOM 731 O O . LYS A 1 101 ? -16.688 1.401 32.523 1.00 76.06 101 LYS A O 1
ATOM 736 N N . LYS A 1 102 ? -16.673 0.868 30.340 1.00 58.78 102 LYS A N 1
ATOM 737 C CA . LYS A 1 102 ? -18.076 0.412 30.288 1.00 58.78 102 LYS A CA 1
ATOM 738 C C . LYS A 1 102 ? -18.319 -0.885 31.079 1.00 58.78 102 LYS A C 1
ATOM 740 O O . LYS A 1 102 ? -19.435 -1.099 31.537 1.00 58.78 102 LYS A O 1
ATOM 745 N N . VAL A 1 103 ? -17.293 -1.720 31.275 1.00 54.44 103 VAL A N 1
ATOM 746 C CA . VAL A 1 103 ? -17.381 -2.981 32.045 1.00 54.44 103 VAL A CA 1
ATOM 747 C C . VAL A 1 103 ? -17.257 -2.750 33.558 1.00 54.44 103 VAL A C 1
ATOM 749 O O . VAL A 1 103 ? -17.821 -3.498 34.352 1.00 54.44 103 VAL A O 1
ATOM 752 N N . THR A 1 104 ? -16.569 -1.692 33.984 1.00 48.00 104 THR A N 1
ATOM 753 C CA . THR A 1 104 ? -16.442 -1.314 35.397 1.00 48.00 104 THR A CA 1
ATOM 754 C C . THR A 1 104 ? -17.331 -0.110 35.693 1.00 48.00 104 THR A C 1
ATOM 756 O O . THR A 1 104 ? -16.888 1.026 35.548 1.00 48.00 104 THR A O 1
ATOM 759 N N . GLY A 1 105 ? -18.585 -0.340 36.090 1.00 48.38 105 GLY A N 1
ATOM 760 C CA . GLY A 1 105 ? -19.528 0.712 36.489 1.00 48.38 105 GLY A CA 1
ATOM 761 C C . GLY A 1 105 ? -19.038 1.544 37.682 1.00 48.38 105 GLY A C 1
ATOM 762 O O . GLY A 1 105 ? -19.417 1.291 38.820 1.00 48.38 105 GLY A O 1
ATOM 763 N N . GLY A 1 106 ? -18.206 2.550 37.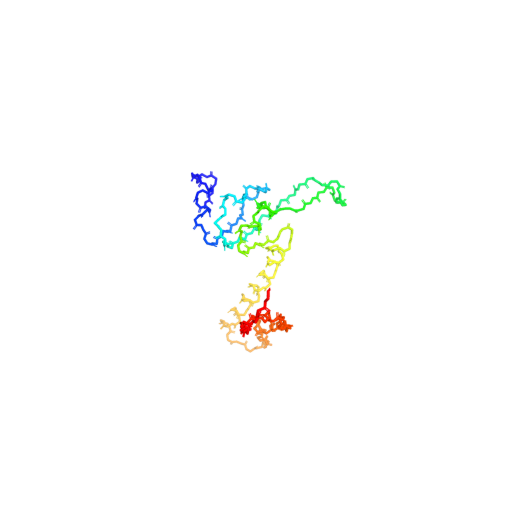421 1.00 40.22 106 GLY A N 1
ATOM 764 C CA . GLY A 1 106 ? -17.655 3.450 38.426 1.00 40.22 106 GLY A CA 1
ATOM 765 C C . GLY A 1 106 ? -17.342 4.815 37.823 1.00 40.22 106 GLY A C 1
ATOM 766 O O . GLY A 1 106 ? -16.542 4.934 36.897 1.00 40.22 106 GLY A O 1
ATOM 767 N N . SER A 1 107 ? -18.019 5.831 38.348 1.00 48.75 107 SER A N 1
ATOM 768 C CA . SER A 1 107 ? -17.945 7.250 38.005 1.00 48.75 107 SER A CA 1
ATOM 769 C C . SER A 1 107 ? -16.533 7.773 37.701 1.00 48.75 107 SER A C 1
ATOM 771 O O . SER A 1 107 ? -15.601 7.553 38.468 1.00 48.75 107 SER A O 1
ATOM 773 N N . GLY A 1 108 ? -16.415 8.580 36.638 1.00 47.50 108 GLY A N 1
ATOM 774 C CA . GLY A 1 108 ? -15.309 9.533 36.467 1.00 47.50 108 GLY A CA 1
ATOM 775 C C . GLY A 1 108 ? -14.470 9.360 35.198 1.00 47.50 108 GLY A C 1
ATOM 776 O O . GLY A 1 108 ? -13.438 8.695 35.196 1.00 47.50 108 GLY A O 1
ATOM 777 N N . LEU A 1 109 ? -14.931 9.946 34.090 1.00 44.34 109 LEU A N 1
ATOM 778 C CA . LEU A 1 109 ? -14.245 10.919 33.212 1.00 4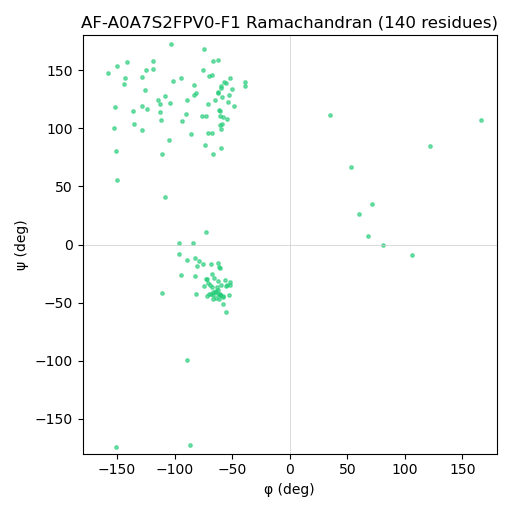4.34 109 LEU A CA 1
ATOM 779 C C . LEU A 1 109 ? -15.094 10.972 31.932 1.00 44.34 109 LEU A C 1
ATOM 781 O O . LEU A 1 109 ? -15.101 10.000 31.174 1.00 44.34 109 LEU A O 1
ATOM 785 N N . LEU A 1 110 ? -15.839 12.062 31.732 1.00 43.69 110 LEU A N 1
ATOM 786 C CA . LEU A 1 110 ? -16.542 12.336 30.478 1.00 43.69 110 LEU A CA 1
ATOM 787 C C . LEU A 1 110 ? -15.492 12.689 29.422 1.00 43.69 110 LEU A C 1
ATOM 789 O O . LEU A 1 110 ? -15.041 13.829 29.342 1.00 43.69 110 LEU A O 1
ATOM 793 N N . VAL A 1 111 ? -15.081 11.703 28.629 1.00 47.22 111 VAL A N 1
ATOM 794 C CA . VAL A 1 111 ? -14.482 11.989 27.325 1.00 47.22 111 VAL A CA 1
ATOM 795 C C . VAL A 1 111 ? -15.650 12.434 26.454 1.00 47.22 111 VAL A C 1
ATOM 797 O O . VAL A 1 111 ? -16.557 11.643 26.204 1.00 47.22 111 VAL A O 1
ATOM 800 N N . LYS A 1 112 ? -15.689 13.720 26.091 1.00 38.94 112 LYS A N 1
ATOM 801 C CA . LYS A 1 112 ? -16.654 14.204 25.103 1.00 38.94 112 LYS A CA 1
ATOM 802 C C . LYS A 1 112 ? -16.413 13.428 23.813 1.00 38.94 112 LYS A C 1
ATOM 804 O O . LYS A 1 112 ? -15.278 13.343 23.350 1.00 38.94 112 LYS A O 1
ATOM 809 N N . GLU A 1 113 ? -17.483 12.842 23.304 1.00 44.00 113 GLU A N 1
ATOM 810 C CA . GLU A 1 113 ? -17.566 12.222 21.991 1.00 44.00 113 GLU A CA 1
ATOM 811 C C . GLU A 1 113 ? -16.990 13.204 20.960 1.00 44.00 113 GLU A C 1
ATOM 813 O O . GLU A 1 113 ? -17.418 14.357 20.880 1.00 44.00 113 GLU A O 1
ATOM 818 N N . VAL A 1 114 ? -15.931 12.798 20.259 1.00 43.28 114 VAL A N 1
ATOM 819 C CA . VAL A 1 114 ? -15.437 13.550 19.105 1.00 43.28 114 VAL A CA 1
ATOM 820 C C . VAL A 1 114 ? -16.252 13.046 17.928 1.00 43.28 114 VAL A C 1
ATOM 822 O O . VAL A 1 114 ? -15.929 12.009 17.351 1.00 43.28 114 VAL A O 1
ATOM 825 N N . ASP A 1 115 ? -17.327 13.760 17.609 1.00 35.09 115 ASP A N 1
ATOM 826 C CA . ASP A 1 115 ? -18.056 13.558 16.363 1.00 35.09 115 ASP A CA 1
ATOM 827 C C . ASP A 1 115 ? -17.103 13.838 15.194 1.00 35.09 115 ASP A C 1
ATOM 829 O O . ASP A 1 115 ? -16.810 14.980 14.846 1.00 35.09 115 ASP A O 1
ATOM 833 N N . MET A 1 116 ? -16.604 12.772 14.568 1.00 38.00 116 MET A N 1
ATOM 834 C CA . MET A 1 116 ? -15.800 12.822 13.337 1.00 38.00 116 MET A CA 1
ATOM 835 C C . MET A 1 116 ? -16.639 13.159 12.090 1.00 38.00 116 MET A C 1
ATOM 837 O O . MET A 1 116 ? -16.163 13.046 10.963 1.00 38.00 116 MET A O 1
ATOM 841 N N . ALA A 1 117 ? -17.889 13.581 12.279 1.00 37.06 117 ALA A N 1
ATOM 842 C CA . ALA A 1 117 ? -18.863 13.827 11.228 1.00 37.06 117 ALA A CA 1
ATOM 843 C C . ALA A 1 117 ? -19.147 15.321 11.005 1.00 37.06 117 ALA A C 1
ATOM 845 O O . ALA A 1 117 ? -20.289 15.674 10.766 1.00 37.06 117 ALA A O 1
ATOM 846 N N . THR A 1 118 ? -18.146 16.204 11.034 1.00 38.62 118 THR A N 1
ATOM 847 C CA . THR A 1 118 ? -18.257 17.528 10.386 1.00 38.62 118 THR A CA 1
ATOM 848 C C . THR A 1 118 ? -16.886 18.029 9.931 1.00 38.62 118 THR A C 1
ATOM 850 O O . THR A 1 118 ? -16.261 18.875 10.569 1.00 38.62 118 THR A O 1
ATOM 853 N N . SER A 1 119 ? -16.416 17.536 8.790 1.00 37.25 119 SER A N 1
ATOM 854 C CA . SER A 1 119 ? -15.653 18.376 7.868 1.00 37.25 119 SER A CA 1
ATOM 855 C C . SER A 1 119 ? -16.516 18.580 6.629 1.00 37.25 119 SER A C 1
ATOM 857 O O . SER A 1 119 ? -16.338 17.945 5.594 1.00 37.25 119 SER A O 1
ATOM 859 N N . GLU A 1 120 ? -17.498 19.476 6.735 1.00 34.72 120 GLU A N 1
ATOM 860 C CA . GLU A 1 120 ? -17.987 20.138 5.532 1.00 34.72 120 GLU A CA 1
ATOM 861 C C . GLU A 1 120 ? -16.789 20.879 4.932 1.00 34.72 120 GLU A C 1
ATOM 863 O O . GLU A 1 120 ? -16.386 21.952 5.382 1.00 34.72 120 GLU A O 1
ATOM 868 N N . GLN A 1 121 ? -16.167 20.268 3.924 1.00 38.72 121 GLN A N 1
ATOM 869 C CA . GLN A 1 121 ? -15.436 21.035 2.937 1.00 38.72 121 GLN A CA 1
ATOM 870 C C . GLN A 1 121 ? -16.447 22.006 2.338 1.00 38.72 121 GLN A C 1
ATOM 872 O O . GLN A 1 121 ? -17.340 21.609 1.593 1.00 38.72 121 GLN A O 1
ATOM 877 N N . THR A 1 122 ? -16.299 23.290 2.643 1.00 35.72 122 THR A N 1
ATOM 878 C CA . THR A 1 122 ? -16.889 24.349 1.834 1.00 35.72 122 THR A CA 1
ATOM 879 C C . THR A 1 122 ? -16.178 24.3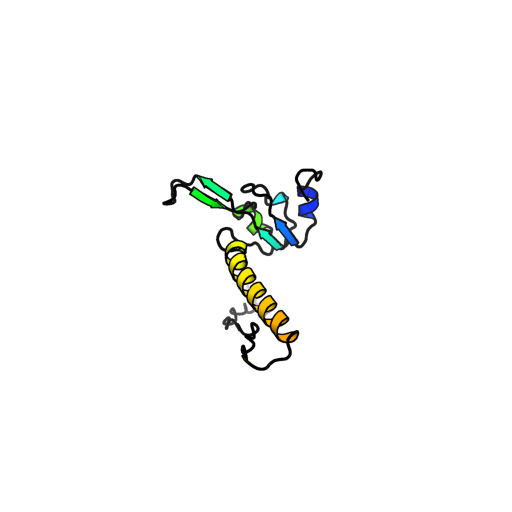27 0.479 1.00 35.72 122 THR A C 1
ATOM 881 O O . THR A 1 122 ? -15.256 25.103 0.225 1.00 35.72 122 THR A O 1
ATOM 884 N N . SER A 1 123 ? -16.533 23.384 -0.391 1.00 38.53 123 SER A N 1
ATOM 885 C CA . SER A 1 123 ? -16.169 23.459 -1.797 1.00 38.53 123 SER A CA 1
ATOM 886 C C . SER A 1 123 ? -17.099 24.483 -2.431 1.00 38.53 123 SER A C 1
ATOM 888 O O . SER A 1 123 ? -18.303 24.245 -2.547 1.00 38.53 123 SER A O 1
ATOM 890 N N . ALA A 1 124 ? -16.555 25.637 -2.814 1.00 44.44 124 ALA A N 1
ATOM 891 C CA . ALA A 1 124 ? -17.244 26.544 -3.720 1.00 44.44 124 ALA A CA 1
ATOM 892 C C . ALA A 1 124 ? -17.726 25.742 -4.949 1.00 44.44 124 ALA A C 1
ATOM 894 O O . ALA A 1 124 ? -16.950 24.935 -5.474 1.00 44.44 124 ALA A O 1
ATOM 895 N N . PRO A 1 125 ? -18.982 25.902 -5.398 1.00 39.66 125 PRO A N 1
ATOM 896 C CA . PRO A 1 125 ? -19.479 25.145 -6.536 1.00 39.66 125 PRO A CA 1
ATOM 897 C C . PRO A 1 125 ? -18.658 25.483 -7.786 1.00 39.66 125 PRO A C 1
ATOM 899 O O . PRO A 1 125 ? -18.440 26.656 -8.097 1.00 39.66 125 PRO A O 1
ATOM 902 N N . LEU A 1 126 ? -18.192 24.447 -8.497 1.00 49.88 126 LEU A N 1
ATOM 903 C CA . LEU A 1 126 ? -17.593 24.604 -9.823 1.00 49.88 126 LEU A CA 1
ATOM 904 C C . LEU A 1 126 ? -18.592 25.333 -10.739 1.00 49.88 126 LEU A C 1
ATOM 906 O O . LEU A 1 126 ? -19.782 25.009 -10.702 1.00 49.88 126 LEU A O 1
ATOM 910 N N . PRO A 1 127 ? -18.145 26.276 -11.587 1.00 42.75 127 PRO A N 1
ATOM 911 C CA . PRO A 1 127 ? -19.030 26.932 -12.535 1.00 42.75 127 PRO A CA 1
ATOM 912 C C . PRO A 1 127 ? -19.608 25.891 -13.496 1.00 42.75 127 PRO A C 1
ATOM 914 O O . PRO A 1 127 ? -18.891 25.252 -14.268 1.00 42.75 127 PRO A O 1
ATOM 917 N N . THR A 1 128 ? -20.925 25.712 -13.426 1.00 43.66 128 THR A N 1
ATOM 918 C CA . THR A 1 128 ? -21.690 24.867 -14.334 1.00 43.66 128 THR A CA 1
ATOM 919 C C . THR A 1 128 ? -21.512 25.406 -15.747 1.00 43.66 128 THR A C 1
ATOM 921 O O . THR A 1 128 ? -21.939 26.521 -16.049 1.00 43.66 128 THR A O 1
ATOM 924 N N . ALA A 1 129 ? -20.876 24.620 -16.617 1.00 45.09 129 ALA A N 1
ATOM 925 C CA . ALA A 1 129 ? -20.835 24.891 -18.044 1.00 45.09 129 ALA A CA 1
ATOM 926 C C . ALA A 1 129 ? -22.278 25.032 -18.547 1.00 45.09 129 ALA A C 1
ATOM 928 O O . ALA A 1 129 ? -23.034 24.058 -18.595 1.00 45.09 129 ALA A O 1
ATOM 929 N N . GLN A 1 130 ? -22.679 26.262 -18.869 1.00 40.91 130 GLN A N 1
ATOM 930 C CA . GLN A 1 130 ? -23.948 26.518 -19.525 1.00 40.91 130 GLN A CA 1
ATOM 931 C C . GLN A 1 130 ? -23.934 25.776 -20.861 1.00 40.91 130 GLN A C 1
ATOM 933 O O . GLN A 1 130 ? -23.205 26.131 -21.785 1.00 40.91 130 GLN A O 1
ATOM 938 N N . ARG A 1 131 ? -24.758 24.729 -20.956 1.00 38.75 131 ARG A N 1
ATOM 939 C CA . ARG A 1 131 ? -25.235 24.213 -22.236 1.00 38.75 131 ARG A CA 1
ATOM 940 C C . ARG A 1 131 ? -25.966 25.361 -22.926 1.00 38.75 131 ARG A C 1
ATOM 942 O O . ARG A 1 131 ? -27.097 25.669 -22.560 1.00 38.75 131 ARG A O 1
ATOM 949 N N . GLN A 1 132 ? -25.332 25.983 -23.913 1.00 42.28 132 GLN A N 1
ATOM 950 C CA . GLN A 1 132 ? -26.062 26.759 -24.908 1.00 42.28 132 GLN A CA 1
ATOM 951 C C . GLN A 1 132 ? -26.889 25.768 -25.733 1.00 42.28 132 GLN A C 1
ATOM 953 O O . GLN A 1 132 ? -26.385 25.083 -26.620 1.00 42.28 132 GLN A O 1
ATOM 958 N N . GLY A 1 133 ? -28.153 25.621 -25.335 1.00 36.09 133 GLY A N 1
ATOM 959 C CA . GLY A 1 133 ? -29.219 25.126 -26.193 1.00 36.09 133 GLY A CA 1
ATOM 960 C C . GLY A 1 133 ? -29.538 26.174 -27.258 1.00 36.09 133 GLY A C 1
ATOM 961 O O . GLY A 1 133 ? -29.404 27.371 -27.013 1.00 36.09 133 GLY A O 1
ATOM 962 N N . GL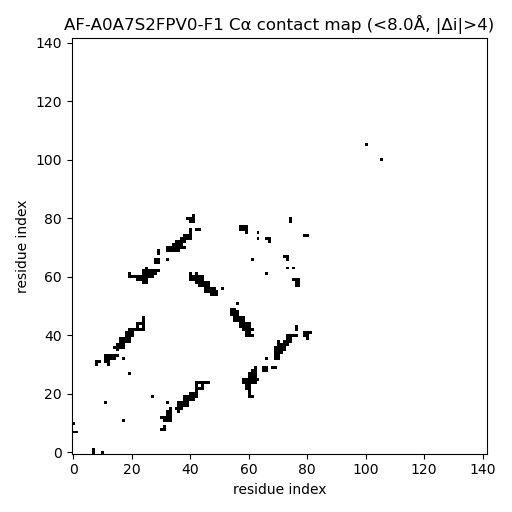Y A 1 134 ? -29.885 25.687 -28.445 1.00 36.81 134 GLY A N 1
ATOM 963 C CA . GLY A 1 134 ? -29.925 26.446 -29.685 1.00 36.81 134 GLY A CA 1
ATOM 964 C C . GLY A 1 134 ? -30.908 27.611 -29.756 1.00 36.81 134 GLY A C 1
ATOM 965 O O . GLY A 1 134 ? -31.940 27.656 -29.091 1.00 36.81 134 GLY A O 1
ATOM 966 N N . SER A 1 135 ? -30.587 28.496 -30.691 1.00 37.84 135 SER A N 1
ATOM 967 C CA . SER A 1 135 ? -31.539 29.329 -31.408 1.00 37.84 135 SER A CA 1
ATOM 968 C C . SER A 1 135 ? -31.136 29.292 -32.883 1.00 37.84 135 SER A C 1
ATOM 970 O O . SER A 1 135 ? -30.152 29.927 -33.262 1.00 37.84 135 SER A O 1
ATOM 972 N N . ASP A 1 136 ? -31.869 28.530 -33.695 1.00 45.78 136 ASP A N 1
ATOM 973 C CA . ASP A 1 136 ? -32.013 28.855 -35.117 1.00 45.78 136 ASP A CA 1
ATOM 974 C C . ASP A 1 136 ? -32.576 30.277 -35.230 1.00 45.78 136 ASP A C 1
ATOM 976 O O . ASP A 1 136 ? -33.507 30.638 -34.498 1.00 45.78 136 ASP A O 1
ATOM 980 N N . PRO A 1 137 ? -32.079 31.060 -36.194 1.00 44.44 137 PRO A N 1
ATOM 981 C CA . PRO A 1 137 ? -32.998 31.829 -37.007 1.00 44.44 137 PRO A CA 1
ATOM 982 C C . PRO A 1 137 ? -32.755 31.628 -38.506 1.00 44.44 137 PRO A C 1
ATOM 984 O O . PRO A 1 137 ? -31.645 31.477 -39.004 1.00 44.44 137 PRO A O 1
ATOM 987 N N . GLN A 1 138 ? -33.892 31.638 -39.183 1.00 39.66 138 GLN A N 1
ATOM 988 C CA . GLN A 1 138 ? -34.174 31.572 -40.607 1.00 39.66 138 GLN A CA 1
ATOM 989 C C . GLN A 1 138 ? -33.221 32.342 -41.546 1.00 39.66 138 GLN A C 1
ATOM 991 O O . GLN A 1 138 ? -32.862 33.485 -41.291 1.00 39.66 138 GLN A O 1
ATOM 996 N N . LEU A 1 139 ? -32.919 31.690 -42.677 1.00 43.81 139 LEU A N 1
ATOM 997 C CA . LEU A 1 139 ? -33.176 32.135 -44.059 1.00 43.81 139 LEU A CA 1
ATOM 998 C C . LEU A 1 139 ? -33.071 33.651 -44.351 1.00 43.81 139 LEU A C 1
ATOM 1000 O O . LEU A 1 139 ? -34.000 34.367 -44.017 1.00 43.81 139 LEU A O 1
ATOM 1004 N N . GLU A 1 140 ? -32.059 34.089 -45.115 1.00 38.34 140 GLU A N 1
ATOM 1005 C CA . GLU A 1 140 ? -32.228 35.028 -46.243 1.00 38.34 140 GLU A CA 1
ATOM 1006 C C . GLU A 1 140 ? -31.062 34.926 -47.252 1.00 38.34 140 GLU A C 1
ATOM 1008 O O . GLU A 1 140 ? -29.922 34.598 -46.936 1.00 38.34 140 GLU A O 1
ATOM 1013 N N . THR A 1 141 ? -31.449 35.159 -48.498 1.00 42.81 141 THR A N 1
ATOM 1014 C CA . THR A 1 141 ? -30.793 35.101 -49.810 1.00 42.81 141 THR A CA 1
ATOM 1015 C C . THR A 1 141 ? -29.471 35.861 -49.984 1.00 42.81 141 THR A C 1
ATOM 1017 O O . THR A 1 141 ? -29.380 37.017 -49.570 1.00 42.81 141 THR A O 1
ATOM 1020 N N . SER A 1 142 ? -28.531 35.298 -50.759 1.00 45.50 142 SER A N 1
ATOM 1021 C CA . SER A 1 142 ? -27.990 35.819 -52.047 1.00 45.50 142 SER A CA 1
ATOM 1022 C C . SER A 1 142 ? -26.840 34.945 -52.549 1.00 45.50 142 SER A C 1
ATOM 1024 O O . SER A 1 142 ? -25.983 34.578 -51.717 1.00 45.50 142 SER A O 1
#

Secondary structure (DSSP, 8-state):
--TTSTTHHHHHTT-SEEEE--SSTT-B-GGGS-TT-EEEE---EEEE-TTSTTSEEEE-SB-HHHHTTT-SEE--TTTSHHHHHHHHHHHHHHHHHHHHHHHS-------------------PPP----------------

Solvent-accessible surface area (backbone atoms only — not comparable to full-atom values): 8809 Å² total; per-residue (Å²): 128,59,95,86,44,81,60,52,46,72,56,38,38,71,30,62,66,42,78,43,74,80,71,42,67,44,69,45,43,43,87,29,49,23,76,56,14,38,38,43,36,62,16,78,32,76,46,82,30,84,91,36,97,78,43,39,44,64,34,17,18,41,31,59,83,57,28,59,77,39,33,64,40,67,46,48,49,74,82,31,51,67,64,49,54,59,53,49,54,52,51,54,51,51,50,54,52,52,55,55,49,70,74,48,91,66,91,88,77,88,74,76,82,78,77,85,82,73,79,79,74,86,69,75,80,76,82,74,79,77,78,82,72,85,78,88,80,82,90,84,88,133

Radius of gyration: 24.89 Å; Cα contacts (8 Å, |Δi|>4): 178; chains: 1; bounding box: 55×55×90 Å

Mean predicted aligned error: 12.97 Å

pLDDT: mean 81.05, std 24.87, range [34.72, 98.81]

InterPro domains:
  IPR000672 Tetrahydrofolate dehydrogenase/cyclohydrolase [PR00085] (16-45)
  IPR000672 Tetrahydrofolate dehydrogenase/cyclohydrolase [PR00085] (57-73)
  IPR000672 Tetrahydrofolate dehydrogenase/cyclohydrolase [PR00085] (74-92)
  IPR020631 Tetrahydrofolate dehydrogenase/cyclohydrolase, NAD(P)-binding domain [PF02882] (1-99)
  IPR020867 Tetrahydrofolate dehydrogenase/cyclohydrolase, conserved site [PS00767] (78-86)
  IPR036291 NAD(P)-binding domain superfamily [SSF51735] (1-97)